Protein AF-T0YFZ0-F1 (afdb_monomer_lite)

Radius of gyration: 19.6 Å; chains: 1; bounding box: 49×28×62 Å

Foldseek 3Di:
DVVVVVVVVVVVVVVVVVVVVLVVVLLVLLLVLLVLLCVVLVLVVVPVVVPDLVLAPVRVVSVVVVVVVVVVVLPDLVVLLVCLVVDDPSVPCSVVVSVVVVVVVVVSVVSNVSSLCSLVVVPVVVSVVVVVCSSLQQCDDVVSSHSHYPVSSVVSVVSVVD

Secondary structure (DSSP, 8-state):
-HHHHHHHHHHHHHHHHHHHHHHHHHHHHHHHHHHHHHHHTTGGGGHHHHT-GGGSTTTHHHHHHHHHHHHHHTTTGGGGGGGGGGSSSHHHHHHHHHHHHHHHHHHHHHHHHHHHHHHTTT-HHHHHHTTT-HHHHHTSBGGGT-SB-HHHHHHHHHHHH-

InterPro domains:
  IPR004841 Amino acid permease/SLC12A domain [PF00324] (2-132)

Sequence (162 aa):
LALVATIMFFGVVLSTRVQLTLAMISVTVVLIFSIVVIVKSGGLHHVATGFSPSSSPTHWKGILFGVLYGVLLFTGFETSANLGEETEHPQRNIPRAVLISVLAIAGFYVIGSFAQVAGYHFNLHVLGKNAGAPLFGLAGPTSAGGYASVWIRRLVELVVVL

Organism: NCBI:txid410659

Structure (mmCIF, N/CA/C/O backbone):
data_AF-T0YFZ0-F1
#
_entry.id   AF-T0YFZ0-F1
#
loop_
_atom_site.group_PDB
_atom_site.id
_atom_site.type_symbol
_atom_site.label_atom_id
_atom_site.label_alt_id
_atom_site.label_comp_id
_atom_site.label_asym_id
_atom_site.label_entity_id
_atom_site.label_seq_id
_atom_site.pdbx_PDB_ins_code
_atom_site.Cartn_x
_atom_site.Cartn_y
_atom_site.Cartn_z
_atom_site.occupancy
_atom_site.B_iso_or_equiv
_atom_site.auth_seq_id
_atom_site.auth_comp_id
_atom_site.auth_asym_id
_atom_site.auth_atom_id
_atom_site.pdbx_PDB_model_num
ATOM 1 N N . LEU A 1 1 ? -12.451 -5.221 41.860 1.00 73.19 1 LEU A N 1
ATOM 2 C CA . LEU A 1 1 ? -13.114 -4.740 40.623 1.00 73.19 1 LEU A CA 1
ATOM 3 C C . LEU A 1 1 ? -12.634 -3.347 40.224 1.00 73.19 1 LEU A C 1
ATOM 5 O O . LEU A 1 1 ? -11.992 -3.259 39.191 1.00 73.19 1 LEU A O 1
ATOM 9 N N . ALA A 1 2 ? -12.818 -2.304 41.045 1.00 83.38 2 ALA A N 1
ATOM 10 C CA . ALA A 1 2 ? -12.362 -0.942 40.714 1.00 83.38 2 ALA A CA 1
ATOM 11 C C . ALA A 1 2 ? -10.852 -0.838 40.404 1.00 83.38 2 ALA A C 1
ATOM 13 O O . ALA A 1 2 ? -10.475 -0.283 39.384 1.00 83.38 2 ALA A O 1
ATOM 14 N N . LEU A 1 3 ? -9.990 -1.458 41.219 1.00 81.69 3 LEU A N 1
ATOM 15 C CA . LEU A 1 3 ? -8.534 -1.448 41.007 1.00 81.69 3 LEU A CA 1
ATOM 16 C C . LEU A 1 3 ? -8.120 -2.136 39.690 1.00 81.69 3 LEU A C 1
ATOM 18 O O . LEU A 1 3 ? -7.270 -1.631 38.965 1.00 81.69 3 LEU A O 1
ATOM 22 N N . VAL A 1 4 ? -8.772 -3.253 39.353 1.00 81.38 4 VAL A N 1
ATOM 23 C CA . VAL A 1 4 ? -8.548 -3.978 38.091 1.00 81.38 4 VAL A CA 1
ATOM 24 C C . VAL A 1 4 ? -9.013 -3.137 36.900 1.00 81.38 4 VAL A C 1
ATOM 26 O O . VAL A 1 4 ? -8.269 -3.001 35.936 1.00 81.38 4 VAL A O 1
ATOM 29 N N . ALA A 1 5 ? -10.190 -2.509 36.990 1.00 78.00 5 ALA A N 1
ATOM 30 C CA . ALA A 1 5 ? -10.715 -1.631 35.945 1.00 78.00 5 ALA A CA 1
ATOM 31 C C . ALA A 1 5 ? -9.800 -0.423 35.686 1.00 78.00 5 ALA A C 1
ATOM 33 O O . ALA A 1 5 ? -9.527 -0.106 34.533 1.00 78.00 5 ALA A O 1
ATOM 34 N N . THR A 1 6 ? -9.255 0.199 36.736 1.00 77.12 6 THR A N 1
ATOM 35 C CA . THR A 1 6 ? -8.307 1.314 36.604 1.00 77.12 6 THR A CA 1
ATOM 36 C C . THR A 1 6 ? -7.020 0.882 35.900 1.00 77.12 6 THR A C 1
ATOM 38 O O . THR A 1 6 ? -6.578 1.554 34.970 1.00 77.12 6 THR A O 1
ATOM 41 N N . ILE A 1 7 ? -6.438 -0.260 36.286 1.00 78.81 7 ILE A N 1
ATOM 42 C CA . ILE A 1 7 ? -5.234 -0.797 35.631 1.00 78.81 7 ILE A CA 1
ATOM 43 C C . ILE A 1 7 ? -5.512 -1.117 34.156 1.00 78.81 7 ILE A C 1
ATOM 45 O O . ILE A 1 7 ? -4.704 -0.770 33.296 1.00 78.81 7 ILE A O 1
ATOM 49 N N . MET A 1 8 ? -6.661 -1.726 33.847 1.00 80.00 8 MET A N 1
ATOM 50 C CA . MET A 1 8 ? -7.039 -2.032 32.465 1.00 80.00 8 MET A CA 1
ATOM 51 C C . MET A 1 8 ? -7.277 -0.770 31.637 1.00 80.00 8 MET A C 1
ATOM 53 O O . MET A 1 8 ? -6.802 -0.702 30.511 1.00 80.00 8 MET A O 1
ATOM 57 N N . PHE A 1 9 ? -7.943 0.246 32.184 1.00 78.50 9 PHE A N 1
ATOM 58 C CA . PHE A 1 9 ? -8.217 1.490 31.465 1.00 78.50 9 PHE A CA 1
ATOM 59 C C . PHE A 1 9 ? -6.923 2.220 31.076 1.00 78.50 9 PHE A C 1
ATOM 61 O O . PHE A 1 9 ? -6.725 2.551 29.907 1.00 78.50 9 PHE A O 1
ATOM 68 N N . PHE A 1 10 ? -5.994 2.401 32.022 1.00 78.06 10 PHE A N 1
ATOM 69 C CA . PHE A 1 10 ? -4.689 3.002 31.719 1.00 78.06 10 PHE A CA 1
ATOM 70 C C . PHE A 1 10 ? -3.858 2.136 30.766 1.00 78.06 10 PHE A C 1
ATOM 72 O O . PHE A 1 10 ? -3.207 2.672 29.867 1.00 78.06 10 PHE A O 1
ATOM 79 N N . GLY A 1 11 ? -3.914 0.809 30.925 1.00 80.69 11 GLY A N 1
ATOM 80 C CA . GLY A 1 11 ? -3.241 -0.139 30.039 1.00 80.69 11 GLY A CA 1
ATOM 81 C C . GLY A 1 11 ? -3.746 -0.063 28.598 1.00 80.69 11 GLY A C 1
ATOM 82 O O . GLY A 1 11 ? -2.936 0.014 27.678 1.00 80.69 11 GLY A O 1
ATOM 83 N N . VAL A 1 12 ? -5.066 -0.019 28.399 1.00 81.38 12 VAL A N 1
ATOM 84 C CA . VAL A 1 12 ? -5.700 0.046 27.073 1.00 81.38 12 VAL A CA 1
ATOM 85 C C . VAL A 1 12 ? -5.402 1.376 26.395 1.00 81.38 12 VAL A C 1
ATOM 87 O O . VAL A 1 12 ? -4.919 1.369 25.271 1.00 81.38 12 VAL A O 1
ATOM 90 N N . VAL A 1 13 ? -5.587 2.518 27.068 1.00 78.06 13 VAL A N 1
ATOM 91 C CA . VAL A 1 13 ? -5.313 3.827 26.444 1.00 78.06 13 VAL A CA 1
ATOM 92 C C . VAL A 1 13 ? -3.843 3.953 26.036 1.00 78.06 13 VAL A C 1
ATOM 94 O O . VAL A 1 13 ? -3.550 4.444 24.942 1.00 78.06 13 VAL A O 1
ATOM 97 N N . LEU A 1 14 ? -2.913 3.497 26.882 1.00 80.69 14 LEU A N 1
ATOM 98 C CA . LEU A 1 14 ? -1.490 3.498 26.547 1.00 80.69 14 LEU A CA 1
ATOM 99 C C . LEU A 1 14 ? -1.196 2.545 25.381 1.00 80.69 14 LEU A C 1
ATOM 101 O O . LEU A 1 14 ? -0.528 2.941 24.427 1.00 80.69 14 LEU A O 1
ATOM 105 N N . SER A 1 15 ? -1.734 1.325 25.428 1.00 84.00 15 SER A N 1
ATOM 106 C CA . SER A 1 15 ? -1.553 0.307 24.390 1.00 84.00 15 SER A CA 1
ATOM 107 C C . SER A 1 15 ? -2.083 0.775 23.034 1.00 84.00 15 SER A C 1
ATOM 109 O O . SER A 1 15 ? -1.337 0.753 22.058 1.00 84.00 15 SER A O 1
ATOM 111 N N . THR A 1 16 ? -3.309 1.298 22.973 1.00 84.81 16 THR A N 1
ATOM 112 C CA . THR A 1 16 ? -3.920 1.796 21.735 1.00 84.81 16 THR A CA 1
ATOM 113 C C . THR A 1 16 ? -3.142 2.976 21.159 1.00 84.81 16 THR A C 1
ATOM 115 O O . THR A 1 16 ? -2.895 3.015 19.957 1.00 84.81 16 THR A O 1
ATOM 118 N N . ARG A 1 17 ? -2.692 3.930 21.987 1.00 84.94 17 ARG A N 1
ATOM 119 C CA . ARG A 1 17 ? -1.889 5.072 21.507 1.00 84.94 17 ARG A CA 1
ATOM 120 C C . ARG A 1 17 ? -0.538 4.636 20.952 1.00 84.94 17 ARG A C 1
ATOM 122 O O . ARG A 1 17 ? -0.128 5.137 19.905 1.00 84.94 17 ARG A O 1
ATOM 129 N N . VAL A 1 18 ? 0.144 3.713 21.628 1.00 86.88 18 VAL A N 1
ATOM 130 C CA . VAL A 1 18 ? 1.421 3.164 21.152 1.00 86.88 18 VAL A CA 1
ATOM 131 C C . VAL A 1 18 ? 1.209 2.400 19.848 1.00 86.88 18 VAL A C 1
ATOM 133 O O . VAL A 1 18 ? 1.924 2.656 18.883 1.00 86.88 18 VAL A O 1
ATOM 136 N N . GLN A 1 19 ? 0.186 1.547 19.778 1.00 86.88 19 GLN A N 1
ATOM 137 C CA . GLN A 1 19 ? -0.143 0.775 18.581 1.00 86.88 19 GLN A CA 1
ATOM 138 C C . GLN A 1 19 ? -0.463 1.681 17.387 1.00 86.88 19 GLN A C 1
ATOM 140 O O . GLN A 1 19 ? 0.091 1.488 16.309 1.00 86.88 19 GLN A O 1
ATOM 145 N N . LEU A 1 20 ? -1.288 2.715 17.581 1.00 86.94 20 LEU A N 1
ATOM 146 C CA . LEU A 1 20 ? -1.587 3.704 16.541 1.00 86.94 20 LEU A CA 1
ATOM 147 C C . LEU A 1 20 ? -0.333 4.464 16.097 1.00 86.94 20 LEU A C 1
ATOM 149 O O . LEU A 1 20 ? -0.140 4.686 14.906 1.00 86.94 20 LEU A O 1
ATOM 153 N N . THR A 1 21 ? 0.537 4.843 17.035 1.00 88.12 21 THR A N 1
ATOM 154 C CA . THR A 1 21 ? 1.782 5.559 16.717 1.00 88.12 21 THR A CA 1
ATOM 155 C C . THR A 1 21 ? 2.717 4.688 15.880 1.00 88.12 21 THR A C 1
ATOM 157 O O . THR A 1 21 ? 3.215 5.139 14.849 1.00 88.12 21 THR A O 1
ATOM 160 N N . LEU A 1 22 ? 2.914 3.427 16.275 1.00 87.00 22 LEU A N 1
ATOM 161 C CA . LEU A 1 22 ? 3.722 2.463 15.528 1.00 87.00 22 LEU A CA 1
ATOM 162 C C . LEU A 1 22 ? 3.125 2.178 14.146 1.00 87.00 22 LEU A C 1
ATOM 164 O O . LEU A 1 22 ? 3.852 2.214 13.154 1.00 87.00 22 LEU A O 1
ATOM 168 N N . ALA A 1 23 ? 1.807 1.994 14.049 1.00 88.31 23 ALA A N 1
ATOM 169 C CA . ALA A 1 23 ? 1.124 1.804 12.771 1.00 88.31 23 ALA A CA 1
ATOM 170 C C . ALA A 1 23 ? 1.321 3.010 11.836 1.00 88.31 23 ALA A C 1
ATOM 172 O O . ALA A 1 23 ? 1.671 2.840 10.669 1.00 88.31 23 ALA A O 1
ATOM 173 N N . MET A 1 24 ? 1.177 4.235 12.350 1.00 89.94 24 MET A N 1
ATOM 174 C CA . MET A 1 24 ? 1.377 5.462 11.570 1.00 89.94 24 MET A CA 1
ATOM 175 C C . MET A 1 24 ? 2.821 5.629 11.094 1.00 89.94 24 MET A C 1
ATOM 177 O O . MET A 1 24 ? 3.044 5.995 9.938 1.00 89.94 24 MET A O 1
ATOM 181 N N . ILE A 1 25 ? 3.807 5.329 11.947 1.00 90.44 25 ILE A N 1
ATOM 182 C CA . ILE A 1 25 ? 5.223 5.296 11.549 1.00 90.44 25 ILE A CA 1
ATOM 183 C C . ILE A 1 25 ? 5.413 4.283 10.418 1.00 90.44 25 ILE A C 1
ATOM 185 O O . ILE A 1 25 ? 6.040 4.598 9.406 1.00 90.44 25 ILE A O 1
ATOM 189 N N . SER A 1 26 ? 4.813 3.103 10.552 1.00 87.75 26 SER A N 1
ATOM 190 C CA . SER A 1 26 ? 4.973 2.011 9.598 1.00 87.75 26 SER A CA 1
ATOM 191 C C . SER A 1 26 ? 4.401 2.326 8.229 1.00 87.75 26 SER A C 1
ATOM 193 O O . SER A 1 26 ? 5.103 2.224 7.219 1.00 87.75 26 SER A O 1
ATOM 195 N N . VAL A 1 27 ? 3.164 2.817 8.196 1.00 91.56 27 VAL A N 1
ATOM 196 C CA . VAL A 1 27 ? 2.516 3.296 6.971 1.00 91.56 27 VAL A CA 1
ATOM 197 C C . VAL A 1 27 ? 3.346 4.404 6.324 1.00 91.56 27 VAL A C 1
ATOM 199 O O . VAL A 1 27 ? 3.575 4.367 5.117 1.00 91.56 27 VAL A O 1
ATOM 202 N N . THR A 1 28 ? 3.857 5.354 7.112 1.00 91.69 28 THR A N 1
ATOM 203 C CA . THR A 1 28 ? 4.648 6.482 6.597 1.00 91.69 28 THR A CA 1
ATOM 204 C C . THR A 1 28 ? 5.957 6.018 5.958 1.00 91.69 28 THR A C 1
ATOM 206 O O . THR A 1 28 ? 6.267 6.414 4.835 1.00 91.69 28 THR A O 1
ATOM 209 N N . VAL A 1 29 ? 6.715 5.148 6.631 1.00 90.50 29 VAL A N 1
ATOM 210 C CA . VAL A 1 29 ? 7.982 4.606 6.113 1.00 90.50 29 VAL A CA 1
ATOM 211 C C . VAL A 1 29 ? 7.749 3.825 4.821 1.00 90.50 29 VAL A C 1
ATOM 213 O O . VAL A 1 29 ? 8.451 4.049 3.833 1.00 90.50 29 VAL A O 1
ATOM 216 N N . VAL A 1 30 ? 6.740 2.949 4.798 1.00 91.31 30 VAL A N 1
ATOM 217 C CA . VAL A 1 30 ? 6.393 2.149 3.614 1.00 91.31 30 VAL A CA 1
ATOM 218 C C . VAL A 1 30 ? 5.940 3.036 2.456 1.00 91.31 30 VAL A C 1
ATOM 220 O O . VAL A 1 30 ? 6.339 2.804 1.312 1.00 91.31 30 VAL A O 1
ATOM 223 N N . LEU A 1 31 ? 5.149 4.073 2.732 1.00 94.19 31 LEU A N 1
ATOM 224 C CA . LEU A 1 31 ? 4.666 5.007 1.720 1.00 94.19 31 LEU A CA 1
ATOM 225 C C . LEU A 1 31 ? 5.817 5.817 1.111 1.00 94.19 31 LEU A C 1
ATOM 227 O O . LEU A 1 31 ? 5.946 5.864 -0.112 1.00 94.19 31 LEU A O 1
ATOM 231 N N . ILE A 1 32 ? 6.699 6.383 1.941 1.00 92.94 32 ILE A N 1
ATOM 232 C CA . ILE A 1 32 ? 7.891 7.105 1.469 1.00 92.94 32 ILE A CA 1
ATOM 233 C C . ILE A 1 32 ? 8.769 6.179 0.629 1.00 92.94 32 ILE A C 1
ATOM 235 O O . ILE A 1 32 ? 9.189 6.548 -0.468 1.00 92.94 32 ILE A O 1
ATOM 239 N N . PHE A 1 33 ? 9.019 4.959 1.106 1.00 91.00 33 PHE A N 1
ATOM 240 C CA . PHE A 1 33 ? 9.837 3.997 0.378 1.00 91.00 33 PHE A CA 1
ATOM 241 C C . PHE A 1 33 ? 9.219 3.623 -0.978 1.00 91.00 33 PHE A C 1
ATOM 243 O O . PHE A 1 33 ? 9.918 3.612 -1.992 1.00 91.00 33 PHE A O 1
ATOM 250 N N . SER A 1 34 ? 7.904 3.404 -1.023 1.00 93.38 34 SER A N 1
ATOM 251 C CA . SER A 1 34 ? 7.170 3.119 -2.262 1.00 93.38 34 SER A CA 1
ATOM 252 C C . SER A 1 34 ? 7.310 4.259 -3.275 1.00 93.38 34 SER A C 1
ATOM 254 O O . SER A 1 34 ? 7.605 4.013 -4.444 1.00 93.38 34 SER A O 1
ATOM 256 N N . ILE A 1 35 ? 7.194 5.516 -2.830 1.00 93.69 35 ILE A N 1
ATOM 257 C CA . ILE A 1 35 ? 7.401 6.697 -3.684 1.00 93.69 35 ILE A CA 1
ATOM 258 C C . ILE A 1 35 ? 8.838 6.739 -4.223 1.00 93.69 35 ILE A C 1
ATOM 260 O O . ILE A 1 35 ? 9.040 6.953 -5.419 1.00 93.69 35 ILE A O 1
ATOM 264 N N . VAL A 1 36 ? 9.842 6.483 -3.378 1.00 91.88 36 VAL A N 1
ATOM 265 C CA . VAL A 1 36 ? 11.254 6.442 -3.799 1.00 91.88 36 VAL A CA 1
ATOM 266 C C . VAL A 1 36 ? 11.482 5.386 -4.882 1.00 91.88 36 VAL A C 1
ATOM 268 O O . VAL A 1 36 ? 12.172 5.666 -5.864 1.00 91.88 36 VAL A O 1
ATOM 271 N N . VAL A 1 37 ? 10.893 4.196 -4.740 1.00 91.69 37 VAL A N 1
ATOM 272 C CA . VAL A 1 37 ? 10.974 3.134 -5.755 1.00 91.69 37 VAL A CA 1
ATOM 273 C C . VAL A 1 37 ? 10.329 3.581 -7.065 1.00 91.69 37 VAL A C 1
ATOM 275 O O . VAL A 1 37 ? 10.943 3.423 -8.119 1.00 91.69 37 VAL A O 1
ATOM 278 N N . ILE A 1 38 ? 9.136 4.182 -7.029 1.00 92.31 38 ILE A N 1
ATOM 279 C CA . ILE A 1 38 ? 8.435 4.662 -8.234 1.00 92.31 38 ILE A CA 1
ATOM 280 C C . ILE A 1 38 ? 9.284 5.685 -8.998 1.00 92.31 38 ILE A C 1
ATOM 282 O O . ILE A 1 38 ? 9.410 5.596 -10.220 1.00 92.31 38 ILE A O 1
ATOM 286 N N . VAL A 1 39 ? 9.894 6.635 -8.285 1.00 91.06 39 VAL A N 1
ATOM 287 C CA . VAL A 1 39 ? 10.733 7.675 -8.895 1.00 91.06 39 VAL A CA 1
ATOM 288 C C . VAL A 1 39 ? 12.018 7.076 -9.467 1.00 91.06 39 VAL A C 1
ATOM 290 O O . VAL A 1 39 ? 12.338 7.316 -10.629 1.00 91.06 39 VAL A O 1
ATOM 293 N N . LYS A 1 40 ? 12.743 6.259 -8.693 1.00 88.75 40 LYS A N 1
ATOM 294 C CA . LYS A 1 40 ? 14.027 5.683 -9.130 1.00 88.75 40 LYS A CA 1
ATOM 295 C C . LYS A 1 40 ? 13.889 4.639 -10.238 1.00 88.75 40 LYS A C 1
ATOM 297 O O . LYS A 1 40 ? 14.801 4.502 -11.043 1.00 88.75 40 LYS A O 1
ATOM 302 N N . SER A 1 41 ? 12.785 3.896 -10.274 1.00 87.00 41 SER A N 1
ATOM 303 C CA . SER A 1 41 ? 12.506 2.915 -11.334 1.00 87.00 41 SER A CA 1
ATOM 304 C C . SER A 1 41 ? 12.068 3.557 -12.654 1.00 87.00 41 SER A C 1
ATOM 306 O O . SER A 1 41 ? 11.968 2.863 -13.661 1.00 87.00 41 SER A O 1
ATOM 308 N N . GLY A 1 42 ? 11.774 4.864 -12.673 1.00 86.38 42 GLY A N 1
ATOM 309 C CA . GLY A 1 42 ? 11.145 5.505 -13.830 1.00 86.38 42 GLY A CA 1
ATOM 310 C C . GLY A 1 42 ? 9.699 5.043 -14.054 1.00 86.38 42 GLY A C 1
ATOM 311 O O . GLY A 1 42 ? 9.165 5.175 -15.160 1.00 86.38 42 GLY A O 1
ATOM 312 N N . GLY A 1 43 ? 9.044 4.511 -13.014 1.00 82.81 43 GLY A N 1
ATOM 313 C CA . GLY A 1 43 ? 7.674 3.998 -13.077 1.00 82.81 43 GLY A CA 1
ATOM 314 C C . GLY A 1 43 ? 6.655 5.045 -13.531 1.00 82.81 43 GLY A C 1
ATOM 315 O O . GLY A 1 43 ? 5.680 4.699 -14.192 1.00 82.81 43 GLY A O 1
ATOM 316 N N . LEU A 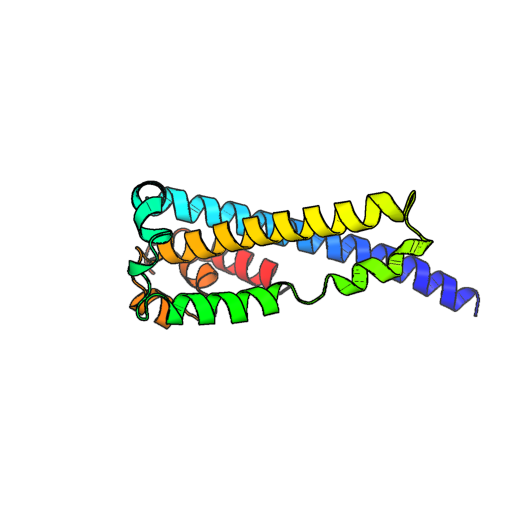1 44 ? 6.914 6.333 -13.273 1.00 83.62 44 LEU A N 1
ATOM 317 C CA . LEU A 1 44 ? 6.060 7.442 -13.720 1.00 83.62 44 LEU A CA 1
ATOM 318 C C . LEU A 1 44 ? 5.903 7.516 -15.249 1.00 83.62 44 LEU A C 1
ATOM 320 O O . LEU A 1 44 ? 4.857 7.942 -15.729 1.00 83.62 44 LEU A O 1
ATOM 324 N N . HIS A 1 45 ? 6.887 7.053 -16.025 1.00 84.19 45 HIS A N 1
ATOM 325 C CA . HIS A 1 45 ? 6.777 6.998 -17.491 1.00 84.19 45 HIS A CA 1
ATOM 326 C C . HIS A 1 45 ? 5.920 5.821 -17.987 1.00 84.19 45 HIS A C 1
ATOM 328 O O . HIS A 1 45 ? 5.548 5.768 -19.154 1.00 84.19 45 HIS A O 1
ATOM 334 N N . HIS A 1 46 ? 5.586 4.888 -17.095 1.00 83.62 46 HIS A N 1
ATOM 335 C CA . HIS A 1 46 ? 4.943 3.610 -17.394 1.00 83.62 46 HIS A CA 1
ATOM 336 C C . HIS A 1 46 ? 3.606 3.455 -16.647 1.00 83.62 46 HIS A C 1
ATOM 338 O O . HIS A 1 46 ? 3.102 2.354 -16.442 1.00 83.62 46 HIS A O 1
ATOM 344 N N . VAL A 1 47 ? 2.985 4.564 -16.232 1.00 84.75 47 VAL A N 1
ATOM 345 C CA . VAL A 1 47 ? 1.671 4.532 -15.567 1.00 84.75 47 VAL A CA 1
ATOM 346 C C . VAL A 1 47 ? 0.627 3.883 -16.483 1.00 84.75 47 VAL A C 1
ATOM 348 O O . VAL A 1 47 ? -0.115 3.006 -16.053 1.00 84.75 47 VAL A O 1
ATOM 351 N N . ALA A 1 48 ? 0.629 4.225 -17.775 1.00 82.38 48 ALA A N 1
ATOM 352 C CA . ALA A 1 48 ? -0.309 3.660 -18.744 1.00 82.38 48 ALA A CA 1
ATOM 353 C C . ALA A 1 48 ? -0.191 2.130 -18.881 1.00 82.38 48 ALA A C 1
ATOM 355 O O . ALA A 1 48 ? -1.204 1.447 -19.022 1.00 82.38 48 ALA A O 1
ATOM 356 N N . THR A 1 49 ? 1.021 1.570 -18.798 1.00 81.06 49 THR A N 1
ATOM 357 C CA . THR A 1 49 ? 1.219 0.115 -18.869 1.00 81.06 49 THR A CA 1
ATOM 358 C C . THR A 1 49 ? 0.811 -0.573 -17.570 1.00 81.06 49 THR A C 1
ATOM 360 O O . THR A 1 49 ? 0.237 -1.661 -17.623 1.00 81.06 49 THR A O 1
ATOM 363 N N . GLY A 1 50 ? 1.040 0.058 -16.414 1.00 80.31 50 GLY A N 1
ATOM 364 C CA . GLY A 1 50 ? 0.642 -0.474 -15.107 1.00 80.31 50 GLY A CA 1
ATOM 365 C C . GLY A 1 50 ? -0.869 -0.554 -14.894 1.00 80.31 50 GLY A C 1
ATOM 366 O O . GLY A 1 50 ? -1.338 -1.481 -14.242 1.00 80.31 50 GLY A O 1
ATOM 367 N N . PHE A 1 51 ? -1.628 0.373 -15.480 1.00 84.94 51 PHE A N 1
ATOM 368 C CA . PHE A 1 51 ? -3.092 0.399 -15.388 1.00 84.94 51 PHE A CA 1
ATOM 369 C C . PHE A 1 51 ? -3.802 -0.232 -16.594 1.00 84.94 51 PHE A C 1
ATOM 371 O O . PHE A 1 51 ? -5.032 -0.236 -16.638 1.00 84.94 51 PHE A O 1
ATOM 378 N N . SER A 1 52 ? -3.067 -0.791 -17.562 1.00 84.25 52 SER A N 1
ATOM 379 C CA . SER A 1 52 ? -3.686 -1.471 -18.701 1.00 84.25 52 SER A CA 1
ATOM 380 C C . SER A 1 52 ? -4.180 -2.875 -18.317 1.00 84.25 52 SER A C 1
ATOM 382 O O . SER A 1 52 ? -3.371 -3.718 -17.914 1.00 84.25 52 SER A O 1
ATOM 384 N N . PRO A 1 53 ? -5.472 -3.203 -18.525 1.00 77.56 53 PRO A N 1
ATOM 385 C CA . PRO A 1 53 ? -5.999 -4.552 -18.303 1.00 77.56 53 PRO A CA 1
ATOM 386 C C . PRO A 1 53 ? -5.300 -5.643 -19.128 1.00 77.56 53 PRO A C 1
ATOM 388 O O . PRO A 1 53 ? -5.260 -6.804 -18.717 1.00 77.56 53 PRO A O 1
ATOM 391 N N . SER A 1 54 ? -4.732 -5.276 -20.282 1.00 80.12 54 SER A N 1
ATOM 392 C CA . SER A 1 54 ? -3.996 -6.192 -21.162 1.00 80.12 54 SER A CA 1
ATOM 393 C C . SER A 1 54 ? -2.635 -6.611 -20.601 1.00 80.12 54 SER A C 1
ATOM 395 O O . SER A 1 54 ? -2.063 -7.587 -21.071 1.00 80.12 54 SER A O 1
ATOM 397 N N . SER A 1 55 ? -2.112 -5.896 -19.600 1.00 79.69 55 SER A N 1
ATOM 398 C CA . SER A 1 55 ? -0.839 -6.222 -18.945 1.00 79.69 55 SER A CA 1
ATOM 399 C C . SER A 1 55 ? -0.957 -7.408 -17.980 1.00 79.69 55 SER A C 1
ATOM 401 O O . SER A 1 55 ? 0.054 -7.925 -17.506 1.00 79.69 55 SER A O 1
ATOM 403 N N . SER A 1 56 ? -2.179 -7.859 -17.672 1.00 79.44 56 SER A N 1
ATOM 404 C CA . SER A 1 56 ? -2.400 -9.041 -16.839 1.00 79.44 56 SER A CA 1
ATOM 405 C C . SER A 1 56 ? -2.185 -10.334 -17.643 1.00 79.44 56 SER A C 1
ATOM 407 O O . SER A 1 56 ? -2.794 -10.483 -18.704 1.00 79.44 56 SER A O 1
ATOM 409 N N . PRO A 1 57 ? -1.442 -11.338 -17.124 1.00 77.94 57 PRO A N 1
ATOM 410 C CA . PRO A 1 57 ? -1.194 -12.604 -17.826 1.00 77.94 57 PRO A CA 1
ATOM 411 C C . PRO A 1 57 ? -2.476 -13.339 -18.216 1.00 77.94 57 PRO A C 1
ATOM 413 O O . PRO A 1 57 ? -2.526 -14.040 -19.221 1.00 77.94 57 PRO A O 1
ATOM 416 N N . THR A 1 58 ? -3.533 -13.163 -17.417 1.00 84.19 58 THR A N 1
ATOM 417 C CA . THR A 1 58 ? -4.840 -13.796 -17.642 1.00 84.19 58 THR A CA 1
ATOM 418 C C . THR A 1 58 ? -5.923 -12.764 -17.976 1.00 84.19 58 THR A C 1
ATOM 420 O O . THR A 1 58 ? -7.114 -13.049 -17.831 1.00 84.19 58 THR A O 1
ATOM 423 N N . HIS A 1 59 ? -5.526 -11.559 -18.409 1.00 81.81 59 HIS A N 1
ATOM 424 C CA . HIS A 1 59 ? -6.420 -10.450 -18.751 1.00 81.81 59 HIS A CA 1
ATOM 425 C C . HIS A 1 59 ? -7.459 -10.209 -17.633 1.00 81.81 59 HIS A C 1
ATOM 427 O O . HIS A 1 59 ? -7.112 -10.096 -16.454 1.00 81.81 59 HIS A O 1
ATOM 433 N N . TRP A 1 60 ? -8.750 -10.221 -17.975 1.00 84.25 60 TRP A N 1
ATOM 434 C CA . TRP A 1 60 ? -9.857 -10.030 -17.038 1.00 84.25 60 TRP A CA 1
ATOM 435 C C . TRP A 1 60 ? -9.914 -11.047 -15.899 1.00 84.25 60 TRP A C 1
ATOM 437 O O . TRP A 1 60 ? -10.271 -10.678 -14.784 1.00 84.25 60 TRP A O 1
ATOM 447 N N . LYS A 1 61 ? -9.515 -12.306 -16.122 1.00 85.50 61 LYS A N 1
ATOM 448 C CA . LYS A 1 61 ? -9.514 -13.309 -15.044 1.00 85.50 61 LYS A CA 1
ATOM 449 C C . LYS A 1 61 ? -8.501 -12.949 -13.958 1.00 85.50 61 LYS A C 1
ATOM 451 O O . LYS A 1 61 ? -8.800 -13.092 -12.780 1.00 85.50 61 LYS A O 1
ATOM 456 N N . GLY A 1 62 ? -7.332 -12.437 -14.349 1.00 83.69 62 GLY A N 1
ATOM 457 C CA . GLY A 1 62 ? -6.307 -11.995 -13.401 1.00 83.69 62 GLY A CA 1
ATOM 458 C C . GLY A 1 62 ? -6.773 -10.803 -12.565 1.00 83.69 62 GLY A C 1
ATOM 459 O O . GLY A 1 62 ? -6.514 -10.757 -11.366 1.00 83.69 62 GLY A O 1
ATOM 460 N N . ILE A 1 63 ? -7.528 -9.885 -13.176 1.00 86.31 63 ILE A N 1
ATOM 461 C CA . ILE A 1 63 ? -8.152 -8.762 -12.465 1.00 86.31 63 ILE A CA 1
ATOM 462 C C . ILE A 1 63 ? -9.172 -9.270 -11.444 1.00 86.31 63 ILE A C 1
ATOM 464 O O . ILE A 1 63 ? -9.132 -8.838 -10.298 1.00 86.31 63 ILE A O 1
ATOM 468 N N . LEU A 1 64 ? -10.038 -10.219 -11.818 1.00 88.31 64 LEU A N 1
ATOM 469 C CA . LEU A 1 64 ? -11.020 -10.799 -10.894 1.00 88.31 64 LEU A CA 1
ATOM 470 C C . LEU A 1 64 ? -10.350 -11.454 -9.681 1.00 88.31 64 LEU A C 1
ATOM 472 O O . LEU A 1 64 ? -10.784 -11.224 -8.556 1.00 88.31 64 LEU A O 1
ATOM 476 N N . PHE A 1 65 ? -9.257 -12.198 -9.881 1.00 86.62 65 PHE A N 1
ATOM 477 C CA . PHE A 1 65 ? -8.470 -12.723 -8.761 1.00 86.62 65 PHE A CA 1
ATOM 478 C C . PHE A 1 65 ? -7.901 -11.601 -7.886 1.00 86.62 65 PHE A C 1
ATOM 480 O O . PHE A 1 65 ? -8.014 -11.671 -6.665 1.00 86.62 65 PHE A O 1
ATOM 487 N N . GLY A 1 66 ? -7.356 -10.542 -8.489 1.00 87.19 66 GLY A N 1
ATOM 488 C CA . GLY A 1 66 ? -6.879 -9.366 -7.757 1.00 87.19 66 GLY A CA 1
ATOM 489 C C . GLY A 1 66 ? -7.971 -8.699 -6.916 1.00 87.19 66 GLY A C 1
ATOM 490 O O . GLY A 1 66 ? -7.718 -8.345 -5.769 1.00 87.19 66 GLY A O 1
ATOM 491 N N . VAL A 1 67 ? -9.196 -8.591 -7.440 1.00 89.50 67 VAL A N 1
ATOM 492 C CA . VAL A 1 67 ? -10.354 -8.054 -6.704 1.00 89.50 67 VAL A CA 1
ATOM 493 C C . VAL A 1 67 ? -10.702 -8.930 -5.503 1.00 89.50 67 VAL A C 1
ATOM 495 O O . VAL A 1 67 ? -10.922 -8.393 -4.421 1.00 89.50 67 VAL A O 1
ATOM 498 N N . LEU A 1 68 ? -10.704 -10.259 -5.653 1.00 90.06 68 LEU A N 1
ATOM 499 C CA . LEU A 1 68 ? -10.981 -11.180 -4.542 1.00 90.06 68 LEU A CA 1
ATOM 500 C C . LEU A 1 68 ? -9.985 -10.995 -3.390 1.00 90.06 68 LEU A C 1
ATOM 502 O O . LEU A 1 68 ? -10.398 -10.852 -2.242 1.00 90.06 68 LEU A O 1
ATOM 506 N N . TYR A 1 69 ? -8.685 -10.930 -3.692 1.00 87.19 69 TYR A N 1
ATOM 507 C CA . TYR A 1 69 ? -7.664 -10.641 -2.679 1.00 87.19 69 TYR A CA 1
ATOM 508 C C . TYR A 1 69 ? -7.787 -9.220 -2.123 1.00 87.19 69 TYR A C 1
ATOM 510 O O . TYR A 1 69 ? -7.619 -9.019 -0.924 1.00 87.19 69 TYR A O 1
ATOM 518 N N . GLY A 1 70 ? -8.125 -8.246 -2.970 1.00 88.38 70 GLY A N 1
ATOM 519 C CA . GLY A 1 70 ? -8.362 -6.865 -2.566 1.00 88.38 70 GLY A CA 1
ATOM 520 C C . GLY A 1 70 ? -9.456 -6.756 -1.510 1.00 88.38 70 GLY A C 1
ATOM 521 O O . GLY A 1 70 ? -9.226 -6.146 -0.476 1.00 88.38 70 GLY A O 1
ATOM 522 N N . VAL A 1 71 ? -10.606 -7.405 -1.710 1.00 87.69 71 VAL A N 1
ATOM 523 C CA . VAL A 1 71 ? -11.709 -7.410 -0.731 1.00 87.69 71 VAL A CA 1
ATOM 524 C C . VAL A 1 71 ? -11.259 -7.979 0.617 1.00 87.69 71 VAL A C 1
ATOM 526 O O . VAL A 1 71 ? -11.591 -7.409 1.654 1.00 87.69 71 VAL A O 1
ATOM 529 N N . LEU A 1 72 ? -10.449 -9.044 0.617 1.00 86.62 72 LEU A N 1
ATOM 530 C CA . LEU A 1 72 ? -9.925 -9.633 1.853 1.00 86.62 72 LEU A CA 1
ATOM 531 C C . LEU A 1 72 ? -9.050 -8.648 2.645 1.00 86.62 72 LEU A C 1
ATOM 533 O O . LEU A 1 72 ? -9.142 -8.633 3.872 1.00 86.62 72 LEU A O 1
ATOM 537 N N . LEU A 1 73 ? -8.275 -7.787 1.970 1.00 86.00 73 LEU A N 1
ATOM 538 C CA . LEU A 1 73 ? -7.441 -6.759 2.616 1.00 86.00 73 LEU A CA 1
ATOM 539 C C . LEU A 1 73 ? -8.248 -5.678 3.347 1.00 86.00 73 LEU A C 1
ATOM 541 O O . LEU A 1 73 ? -7.719 -5.043 4.253 1.00 86.00 73 LEU A O 1
ATOM 545 N N . PHE A 1 74 ? -9.512 -5.466 2.975 1.00 83.12 74 PHE A N 1
ATOM 546 C CA . PHE A 1 74 ? -10.391 -4.500 3.642 1.00 83.12 74 PHE A CA 1
ATOM 547 C C . PHE A 1 74 ? -11.222 -5.119 4.768 1.00 83.12 74 PHE A C 1
ATOM 549 O O . PHE A 1 74 ? -12.054 -4.436 5.357 1.00 83.12 74 PHE A O 1
ATOM 556 N N . THR A 1 75 ? -11.005 -6.385 5.118 1.00 82.44 75 THR A N 1
ATOM 557 C CA . THR A 1 75 ? -11.683 -6.991 6.270 1.00 82.44 75 THR A CA 1
ATOM 558 C C . THR A 1 75 ? -11.279 -6.270 7.560 1.00 82.44 75 THR A C 1
ATOM 560 O O . THR A 1 75 ? -10.097 -6.045 7.804 1.00 82.44 75 THR A O 1
ATOM 563 N N . GLY A 1 76 ? -12.256 -5.920 8.405 1.00 75.06 76 GLY A N 1
ATOM 564 C CA . GLY A 1 76 ? -12.012 -5.339 9.733 1.00 75.06 76 GLY A CA 1
ATOM 565 C C . GLY A 1 76 ? -12.641 -3.966 9.986 1.00 75.06 76 GLY A C 1
ATOM 566 O O . GLY A 1 76 ? -12.740 -3.568 11.147 1.00 75.06 76 GLY A O 1
ATOM 567 N N . PHE A 1 77 ? -13.144 -3.265 8.957 1.00 74.31 77 PHE A N 1
ATOM 568 C CA . PHE A 1 77 ? -13.813 -1.962 9.137 1.00 74.31 77 PHE A CA 1
ATOM 569 C C . PHE A 1 77 ? -15.071 -2.040 10.021 1.00 74.31 77 PHE A C 1
ATOM 571 O O . PHE A 1 77 ? -15.433 -1.055 10.661 1.00 74.31 77 PHE A O 1
ATOM 578 N N . GLU A 1 78 ? -15.714 -3.206 10.100 1.00 75.88 78 GLU A N 1
ATOM 579 C CA . GLU A 1 78 ? -16.929 -3.452 10.891 1.00 75.88 78 GLU A CA 1
ATOM 580 C C . GLU A 1 78 ? -16.716 -3.197 12.392 1.00 75.88 78 GLU A C 1
ATOM 582 O O . GLU A 1 78 ? -17.626 -2.752 13.086 1.00 75.88 78 GLU A O 1
ATOM 587 N N . THR A 1 79 ? -15.487 -3.379 12.885 1.00 73.81 79 THR A N 1
ATOM 588 C CA . THR A 1 79 ? -15.131 -3.149 14.295 1.00 73.81 79 THR A CA 1
ATOM 589 C C . THR A 1 79 ? -15.210 -1.680 14.714 1.00 73.81 79 THR A C 1
ATOM 591 O O . THR A 1 79 ? -15.448 -1.390 15.885 1.00 73.81 79 THR A O 1
ATOM 594 N N . SER A 1 80 ? -15.083 -0.746 13.765 1.00 71.62 80 SER A N 1
ATOM 595 C CA . SER A 1 80 ? -15.187 0.693 14.036 1.00 71.62 80 SER A CA 1
ATOM 596 C C . SER A 1 80 ? -16.606 1.132 14.408 1.00 71.62 80 SER A C 1
ATOM 598 O O . SER A 1 80 ? -16.774 2.122 15.118 1.00 71.62 80 SER A O 1
ATOM 600 N N . ALA A 1 81 ? -17.627 0.369 13.997 1.00 70.12 81 ALA A N 1
ATOM 601 C CA . ALA A 1 81 ? -19.019 0.649 14.338 1.00 70.12 81 ALA A CA 1
ATOM 602 C C . ALA A 1 81 ? -19.302 0.472 15.842 1.00 70.12 81 ALA A C 1
ATOM 604 O O . ALA A 1 81 ? -20.200 1.124 16.372 1.00 70.12 81 ALA A O 1
ATOM 605 N N . ASN A 1 82 ? -18.503 -0.344 16.544 1.00 72.75 82 ASN A N 1
ATOM 606 C CA . ASN A 1 82 ? -18.680 -0.616 17.974 1.00 72.75 82 ASN A CA 1
ATOM 607 C C . ASN A 1 82 ? -18.367 0.598 18.865 1.00 72.75 82 ASN A C 1
ATOM 609 O O . ASN A 1 82 ? -18.885 0.677 19.972 1.00 72.75 82 ASN A O 1
ATOM 613 N N . LEU A 1 83 ? -17.572 1.565 18.388 1.00 71.06 83 LEU A N 1
ATOM 614 C CA . LEU A 1 83 ? -17.295 2.819 19.108 1.00 71.06 83 LEU A CA 1
ATOM 615 C C . LEU A 1 83 ? -18.335 3.917 18.828 1.00 71.06 83 LEU A C 1
ATOM 617 O O . LEU A 1 83 ? -18.120 5.092 19.134 1.00 71.06 83 LEU A O 1
ATOM 621 N N . GLY A 1 84 ? -19.477 3.562 18.233 1.00 72.69 84 GLY A N 1
ATOM 622 C CA . GLY A 1 84 ? -20.497 4.536 17.864 1.00 72.69 84 GLY A CA 1
ATOM 623 C C . GLY A 1 84 ? -21.131 5.264 19.051 1.00 72.69 84 GLY A C 1
ATOM 624 O O . GLY A 1 84 ? -21.452 6.442 18.920 1.00 72.69 84 GLY A O 1
ATOM 625 N N . GLU A 1 85 ? -21.252 4.613 20.212 1.00 74.12 85 GLU A N 1
ATOM 626 C CA . GLU A 1 85 ? -21.757 5.240 21.448 1.00 74.12 85 GLU A CA 1
ATOM 627 C C . GLU A 1 85 ? -20.787 6.270 22.046 1.00 74.12 85 GLU A C 1
ATOM 629 O O . GLU A 1 85 ? -21.223 7.207 22.711 1.00 74.12 85 GLU A O 1
ATOM 634 N N . GLU A 1 86 ? -19.489 6.150 21.759 1.00 77.88 86 GLU A N 1
ATOM 635 C CA . GLU A 1 86 ? -18.443 7.067 22.234 1.00 77.88 86 GLU A CA 1
ATOM 636 C C . GLU A 1 86 ? -18.129 8.187 21.223 1.00 77.88 86 GLU A C 1
ATOM 638 O O . GLU A 1 86 ? -17.308 9.066 21.482 1.00 77.88 86 GLU A O 1
ATOM 643 N N . THR A 1 87 ? -18.777 8.171 20.054 1.00 81.69 87 THR A N 1
ATOM 644 C CA . THR A 1 87 ? -18.508 9.109 18.960 1.00 81.69 87 THR A CA 1
ATOM 645 C C . THR A 1 87 ? -19.453 10.307 19.019 1.00 81.69 87 THR A C 1
ATOM 647 O O . THR A 1 87 ? -20.672 10.159 18.959 1.00 81.69 87 THR A O 1
ATOM 650 N N . GLU A 1 88 ? -18.908 11.525 19.028 1.00 80.31 88 GLU A N 1
ATOM 651 C CA . GLU A 1 88 ? -19.708 12.740 18.840 1.00 80.31 88 GLU A CA 1
ATOM 652 C C . GLU A 1 88 ? -20.406 12.707 17.466 1.00 80.31 88 GLU A C 1
ATOM 654 O O . GLU A 1 88 ? -19.766 12.462 16.446 1.00 80.31 88 GLU A O 1
ATOM 659 N N . HIS A 1 89 ? -21.719 12.953 17.409 1.00 87.81 89 HIS A N 1
ATOM 660 C CA . HIS A 1 89 ? -22.531 12.898 16.178 1.00 87.81 89 HIS A CA 1
ATOM 661 C C . HIS A 1 89 ? -22.339 11.613 15.333 1.00 87.81 89 HIS A C 1
ATOM 663 O O . HIS A 1 89 ? -21.931 11.679 14.162 1.00 87.81 89 HIS A O 1
ATOM 669 N N . PRO A 1 90 ? -22.706 10.436 15.870 1.00 83.19 90 PRO A N 1
ATOM 670 C CA . PRO A 1 90 ? -22.371 9.139 15.276 1.00 83.19 90 PRO A CA 1
ATOM 671 C C . PRO A 1 90 ? -22.938 8.950 13.861 1.00 83.19 90 PRO A C 1
ATOM 673 O O . PRO A 1 90 ? -22.254 8.437 12.979 1.00 83.19 90 PRO A O 1
ATOM 676 N N . GLN A 1 91 ? -24.140 9.475 13.594 1.00 85.00 91 GLN A N 1
ATOM 677 C CA . GLN A 1 91 ? -24.811 9.405 12.285 1.00 85.00 91 GLN A CA 1
ATOM 678 C C . GLN A 1 91 ? -24.025 10.070 11.140 1.00 85.00 91 GLN A C 1
ATOM 680 O O . GLN A 1 91 ? -24.271 9.775 9.973 1.00 85.00 91 GLN A O 1
ATOM 685 N N . ARG A 1 92 ? -23.106 10.994 11.450 1.00 86.81 92 ARG A N 1
ATOM 686 C CA . ARG A 1 92 ? -22.298 11.716 10.453 1.00 86.81 92 ARG A CA 1
ATOM 687 C C . ARG A 1 92 ? -20.827 11.331 10.514 1.00 86.81 92 ARG A C 1
ATOM 689 O O . ARG A 1 92 ? -20.202 11.196 9.465 1.00 86.81 92 ARG A O 1
ATOM 696 N N . ASN A 1 93 ? -20.279 11.167 11.714 1.00 88.62 93 ASN A N 1
ATOM 697 C CA . ASN A 1 93 ? -18.846 10.971 11.900 1.00 88.62 93 ASN A CA 1
ATOM 698 C C . ASN A 1 93 ? -18.407 9.534 11.616 1.00 88.62 93 ASN A C 1
ATOM 700 O O . ASN A 1 93 ? -17.407 9.358 10.927 1.00 88.62 93 ASN A O 1
ATOM 704 N N . ILE A 1 94 ? -19.187 8.526 12.020 1.00 87.25 94 ILE A N 1
ATOM 705 C CA . ILE A 1 94 ? -18.887 7.115 11.726 1.00 87.25 94 ILE A CA 1
ATOM 706 C C . ILE A 1 94 ? -18.815 6.857 10.211 1.00 87.25 94 ILE A C 1
ATOM 708 O O . ILE A 1 94 ? -17.762 6.418 9.745 1.00 87.25 94 ILE A O 1
ATOM 712 N N . PRO A 1 95 ? -19.845 7.172 9.392 1.00 86.38 95 PRO A N 1
ATOM 713 C CA . PRO A 1 95 ? -19.780 6.874 7.961 1.00 86.38 95 PRO A CA 1
ATOM 714 C C . PRO A 1 95 ? -18.658 7.641 7.248 1.00 86.38 95 PRO A C 1
ATOM 716 O O . PRO A 1 95 ? -18.022 7.098 6.347 1.00 86.38 95 PRO A O 1
ATOM 719 N N . ARG A 1 96 ? -18.361 8.882 7.663 1.00 88.69 96 ARG A N 1
ATOM 720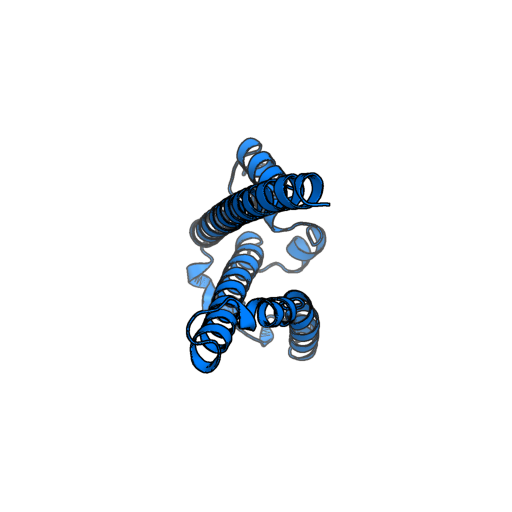 C CA . ARG A 1 96 ? -17.234 9.654 7.113 1.00 88.69 96 ARG A CA 1
ATOM 721 C C . ARG A 1 96 ? -15.889 9.049 7.488 1.00 88.69 96 ARG A C 1
ATOM 723 O O . ARG A 1 96 ? -15.042 8.912 6.613 1.00 88.69 96 ARG A O 1
ATOM 730 N N . ALA A 1 97 ? -15.696 8.686 8.754 1.00 87.75 97 ALA A N 1
ATOM 731 C CA . ALA A 1 97 ? -14.457 8.086 9.228 1.00 87.75 97 ALA A CA 1
ATOM 732 C C . ALA A 1 97 ? -14.180 6.765 8.505 1.00 87.75 97 ALA A C 1
ATOM 734 O O . ALA A 1 97 ? -13.070 6.568 8.010 1.00 87.75 97 ALA A O 1
ATOM 735 N N . VAL A 1 98 ? -15.198 5.912 8.348 1.00 87.56 98 VAL A N 1
ATOM 736 C CA . VAL A 1 98 ? -15.091 4.656 7.592 1.00 87.56 98 VAL A CA 1
ATOM 737 C C . VAL A 1 98 ? -14.714 4.929 6.138 1.00 87.56 98 VAL A C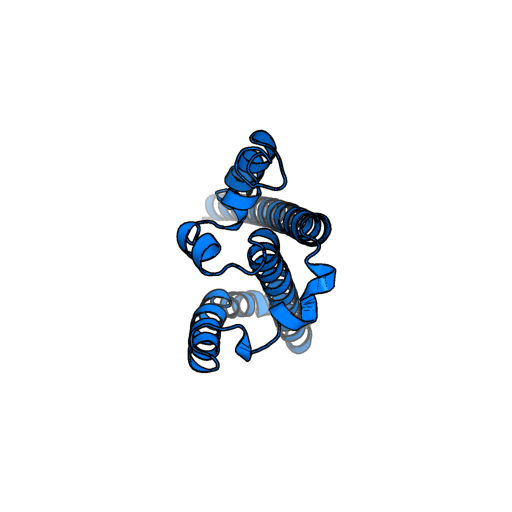 1
ATOM 739 O O . VAL A 1 98 ? -13.733 4.375 5.649 1.00 87.56 98 VAL A O 1
ATOM 742 N N . LEU A 1 99 ? -15.431 5.823 5.451 1.00 88.81 99 LEU A N 1
ATOM 743 C CA . LEU A 1 99 ? -15.181 6.107 4.036 1.00 88.81 99 LEU A CA 1
ATOM 744 C C . LEU A 1 99 ? -13.789 6.712 3.796 1.00 88.81 99 LEU A C 1
ATOM 746 O O . LEU A 1 99 ? -13.084 6.288 2.883 1.00 88.81 99 LEU A O 1
ATOM 750 N N . ILE A 1 100 ? -13.365 7.661 4.635 1.00 91.06 100 ILE A N 1
ATOM 751 C CA . ILE A 1 100 ? -12.024 8.260 4.566 1.00 91.06 100 ILE A CA 1
ATOM 752 C C . ILE A 1 100 ? -10.954 7.194 4.813 1.00 91.06 100 ILE A C 1
ATOM 754 O O . ILE A 1 100 ? -9.974 7.143 4.073 1.00 91.06 100 ILE A O 1
ATOM 758 N N . SER A 1 101 ? -11.154 6.322 5.804 1.00 88.25 101 SER A N 1
ATOM 759 C CA . SER A 1 101 ? -10.208 5.246 6.126 1.00 88.25 101 SER A CA 1
ATOM 760 C C . SER A 1 101 ? -10.062 4.266 4.965 1.00 88.25 101 SER A C 1
ATOM 762 O O . SER A 1 101 ? -8.945 3.952 4.560 1.00 88.25 101 SER A O 1
ATOM 76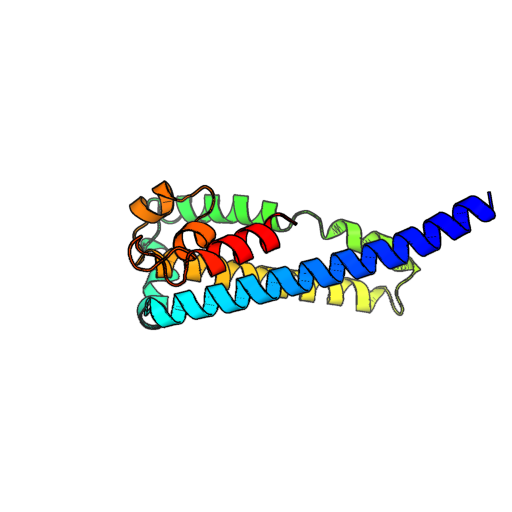4 N N . VAL A 1 102 ? -11.180 3.843 4.368 1.00 88.88 102 VAL A N 1
ATOM 765 C CA . VAL A 1 102 ? -11.184 2.950 3.202 1.00 88.88 102 VAL A CA 1
ATOM 766 C C . VAL A 1 102 ? -10.463 3.593 2.020 1.00 88.88 102 VAL A C 1
ATOM 768 O O . VAL A 1 102 ? -9.601 2.959 1.418 1.00 88.88 102 VAL A O 1
ATOM 771 N N . LEU A 1 103 ? -10.757 4.857 1.702 1.00 91.62 103 LEU A N 1
ATOM 772 C CA . LEU A 1 103 ? -10.103 5.557 0.592 1.00 91.62 103 LEU A CA 1
ATOM 773 C C . LEU A 1 103 ? -8.605 5.768 0.837 1.00 91.62 103 LEU A C 1
ATOM 775 O O . LEU A 1 103 ? -7.807 5.596 -0.085 1.00 91.62 103 LEU A O 1
ATOM 779 N N . ALA A 1 104 ? -8.210 6.099 2.067 1.00 92.00 104 ALA A N 1
ATOM 780 C CA . ALA A 1 104 ? -6.809 6.270 2.434 1.00 92.00 104 ALA A CA 1
ATOM 781 C C . ALA A 1 104 ? -6.025 4.956 2.288 1.00 92.00 104 ALA A C 1
ATOM 783 O O . ALA A 1 104 ? -4.963 4.935 1.664 1.00 92.00 104 ALA A O 1
ATOM 784 N N . ILE A 1 105 ? -6.575 3.849 2.796 1.00 91.00 105 ILE A N 1
ATOM 785 C CA . ILE A 1 105 ? -5.964 2.516 2.699 1.00 91.00 105 ILE A CA 1
ATOM 786 C C . ILE A 1 105 ? -5.932 2.035 1.242 1.00 91.00 105 ILE A C 1
ATOM 788 O O . ILE A 1 105 ? -4.919 1.503 0.793 1.00 91.00 105 ILE A O 1
ATOM 792 N N . ALA A 1 106 ? -6.992 2.278 0.467 1.00 91.38 106 ALA A N 1
ATOM 793 C CA . ALA A 1 106 ? -7.018 1.966 -0.961 1.00 91.38 106 ALA A CA 1
ATOM 794 C C . ALA A 1 106 ? -5.924 2.713 -1.727 1.00 91.38 106 ALA A C 1
ATOM 796 O O . ALA A 1 106 ? -5.185 2.095 -2.493 1.00 91.38 106 ALA A O 1
ATOM 797 N N . GLY A 1 107 ? -5.767 4.016 -1.482 1.00 94.31 107 GLY A N 1
ATOM 798 C CA . GLY A 1 107 ? -4.683 4.803 -2.067 1.00 94.31 107 GLY A CA 1
ATOM 799 C C . GLY A 1 107 ? -3.307 4.258 -1.685 1.00 94.31 107 GLY A C 1
ATOM 800 O O . GLY A 1 107 ? -2.455 4.073 -2.553 1.00 94.31 107 GLY A O 1
ATOM 801 N N . PHE A 1 108 ? -3.108 3.927 -0.408 1.00 93.62 108 PHE A N 1
ATOM 802 C CA . PHE A 1 108 ? -1.873 3.315 0.080 1.00 93.62 108 PHE A CA 1
ATOM 803 C C . PHE A 1 108 ? -1.557 1.993 -0.633 1.00 93.62 108 PHE A C 1
ATOM 805 O O . PHE A 1 108 ? -0.438 1.817 -1.121 1.00 93.62 108 PHE A O 1
ATOM 812 N N . TYR A 1 109 ? -2.534 1.091 -0.766 1.00 91.81 109 TYR A N 1
ATOM 813 C CA . TYR A 1 109 ? -2.340 -0.176 -1.473 1.00 91.81 109 TYR A CA 1
ATOM 814 C C . TYR A 1 109 ? -2.064 0.018 -2.960 1.00 91.81 109 TYR A C 1
ATOM 816 O O . TYR A 1 109 ? -1.160 -0.626 -3.482 1.00 91.81 109 TYR A O 1
ATOM 824 N N . VAL A 1 110 ? -2.757 0.935 -3.639 1.00 92.94 110 VAL A N 1
ATOM 825 C CA . VAL A 1 110 ? -2.485 1.236 -5.054 1.00 92.94 110 VAL A CA 1
ATOM 826 C C . VAL A 1 110 ? -1.051 1.735 -5.238 1.00 92.94 110 VAL A C 1
ATOM 828 O O . VAL A 1 110 ? -0.342 1.235 -6.110 1.00 92.94 110 VAL A O 1
ATOM 831 N N . ILE A 1 111 ? -0.595 2.669 -4.397 1.00 94.19 111 ILE A N 1
ATOM 832 C CA . ILE A 1 111 ? 0.777 3.195 -4.449 1.00 94.19 111 ILE A CA 1
ATOM 833 C C . ILE A 1 111 ? 1.792 2.079 -4.177 1.00 94.19 111 ILE A C 1
ATOM 835 O O . ILE A 1 111 ? 2.751 1.928 -4.932 1.00 94.19 111 ILE A O 1
ATOM 839 N N . GLY A 1 112 ? 1.578 1.277 -3.131 1.00 93.19 112 GLY A N 1
ATOM 840 C CA . GLY A 1 112 ? 2.476 0.182 -2.760 1.00 93.19 112 GLY A CA 1
ATOM 841 C C . GLY A 1 112 ? 2.555 -0.911 -3.828 1.00 93.19 112 GLY A C 1
ATOM 842 O O . GLY A 1 112 ? 3.649 -1.330 -4.207 1.00 93.19 112 GLY A O 1
ATOM 843 N N . SER A 1 113 ? 1.415 -1.345 -4.369 1.00 91.56 113 SER A N 1
ATOM 844 C CA . SER A 1 113 ? 1.360 -2.332 -5.453 1.00 91.56 113 SER A CA 1
ATOM 845 C C . SER A 1 113 ? 1.999 -1.800 -6.734 1.00 91.56 113 SER A C 1
ATOM 847 O O . SER A 1 113 ? 2.775 -2.514 -7.370 1.00 91.56 113 SER A O 1
ATOM 849 N N . PHE A 1 114 ? 1.744 -0.540 -7.096 1.00 92.69 114 PHE A N 1
ATOM 850 C CA . PHE A 1 114 ? 2.375 0.077 -8.263 1.00 92.69 114 PHE A CA 1
ATOM 851 C C . PHE A 1 114 ? 3.891 0.200 -8.089 1.00 92.69 114 PHE A C 1
ATOM 853 O O . PHE A 1 114 ? 4.634 -0.131 -9.010 1.00 92.69 114 PHE A O 1
ATOM 860 N N . ALA A 1 115 ? 4.367 0.588 -6.902 1.00 92.81 115 ALA A N 1
ATOM 861 C CA . ALA A 1 115 ? 5.794 0.632 -6.592 1.00 92.81 115 ALA A CA 1
ATOM 862 C C . ALA A 1 115 ? 6.465 -0.734 -6.758 1.00 92.81 115 ALA A C 1
ATOM 864 O O . ALA A 1 115 ? 7.568 -0.810 -7.293 1.00 92.81 115 ALA A O 1
ATOM 865 N N . GLN A 1 116 ? 5.797 -1.818 -6.357 1.00 91.81 116 GLN A N 1
ATOM 866 C CA . GLN A 1 116 ? 6.323 -3.170 -6.541 1.00 91.81 116 GLN A CA 1
ATOM 867 C C . GLN A 1 116 ? 6.420 -3.541 -8.024 1.00 91.81 116 GLN A C 1
ATOM 869 O O . GLN A 1 116 ? 7.477 -3.965 -8.482 1.00 91.81 116 GLN A O 1
ATOM 874 N N . VAL A 1 117 ? 5.354 -3.335 -8.801 1.00 91.88 117 VAL A N 1
ATOM 875 C CA . VAL A 1 117 ? 5.364 -3.638 -10.242 1.00 91.88 117 VAL A CA 1
ATOM 876 C C . VAL A 1 117 ? 6.405 -2.789 -10.981 1.00 91.88 117 VAL A C 1
ATOM 878 O O . VAL A 1 117 ? 7.168 -3.324 -11.786 1.00 91.88 117 VAL A O 1
ATOM 881 N N . ALA A 1 118 ? 6.487 -1.493 -10.673 1.00 91.69 118 ALA A N 1
ATOM 882 C CA . ALA A 1 118 ? 7.457 -0.575 -11.264 1.00 91.69 118 ALA A CA 1
ATOM 883 C C . ALA A 1 118 ? 8.902 -0.914 -10.866 1.00 91.69 118 ALA A C 1
ATOM 885 O O . ALA A 1 118 ? 9.777 -0.956 -11.726 1.00 91.69 118 ALA A O 1
ATOM 886 N N . GLY A 1 119 ? 9.153 -1.232 -9.591 1.00 89.19 119 GLY A N 1
ATOM 887 C CA . GLY A 1 119 ? 10.475 -1.623 -9.09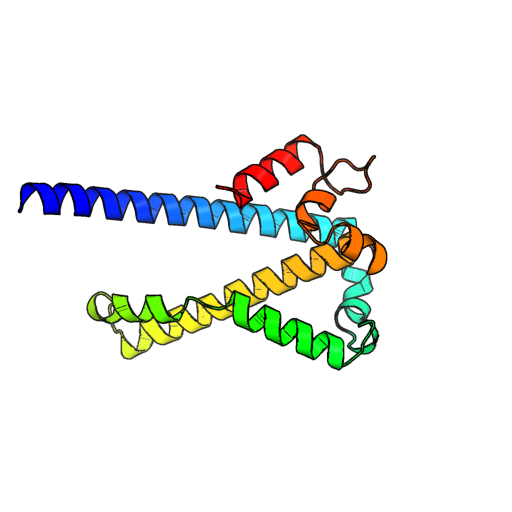4 1.00 89.19 119 GLY A CA 1
ATOM 888 C C . GLY A 1 119 ? 11.004 -2.913 -9.728 1.00 89.19 119 GLY A C 1
ATOM 889 O O . GLY A 1 119 ? 12.202 -3.066 -9.942 1.00 89.19 119 GLY A O 1
ATOM 890 N N . TYR A 1 120 ? 10.114 -3.826 -10.116 1.00 90.56 120 TYR A N 1
ATOM 891 C CA . TYR A 1 120 ? 10.474 -5.011 -10.900 1.00 90.56 120 TYR A CA 1
ATOM 892 C C . TYR A 1 120 ? 10.335 -4.804 -12.416 1.00 90.56 120 TYR A C 1
ATOM 894 O O . TYR A 1 120 ? 10.290 -5.778 -13.168 1.00 90.56 120 TYR A O 1
ATOM 902 N N . HIS A 1 121 ? 10.301 -3.552 -12.882 1.00 88.62 121 HIS A N 1
ATOM 903 C CA . HIS A 1 121 ? 10.284 -3.178 -14.299 1.00 88.62 121 HIS A CA 1
ATOM 904 C C . HIS A 1 121 ? 9.147 -3.845 -15.089 1.00 88.62 121 HIS A C 1
ATOM 906 O O . HIS A 1 121 ? 9.335 -4.277 -16.224 1.00 88.62 121 HIS A O 1
ATOM 912 N N . PHE A 1 122 ? 7.967 -3.972 -14.473 1.00 87.88 122 PHE A N 1
ATOM 913 C CA . PHE A 1 122 ? 6.784 -4.623 -15.053 1.00 87.88 122 PHE A CA 1
ATOM 914 C C . PHE A 1 122 ? 7.005 -6.102 -15.432 1.00 87.88 122 PHE A C 1
ATOM 916 O O . PHE A 1 122 ? 6.201 -6.696 -16.150 1.00 87.88 122 PHE A O 1
ATOM 923 N N . ASN A 1 123 ? 8.063 -6.738 -14.912 1.00 87.75 123 ASN A N 1
ATOM 924 C CA . ASN A 1 123 ? 8.349 -8.149 -15.133 1.00 87.75 123 ASN A CA 1
ATOM 925 C C . ASN A 1 123 ? 7.679 -9.018 -14.059 1.00 87.75 123 ASN A C 1
ATOM 927 O O . ASN A 1 123 ? 8.216 -9.254 -12.973 1.00 87.75 123 ASN A O 1
ATOM 931 N N . LEU A 1 124 ? 6.501 -9.543 -14.396 1.00 84.81 124 LEU A N 1
ATOM 932 C CA . LEU A 1 124 ? 5.692 -10.363 -13.491 1.00 84.81 124 LEU A CA 1
ATOM 933 C C . LEU A 1 124 ? 6.363 -11.684 -13.090 1.00 84.81 124 LEU A C 1
ATOM 935 O O . LEU A 1 124 ? 6.075 -12.209 -12.019 1.00 84.81 124 LEU A O 1
ATOM 939 N N . HIS A 1 125 ? 7.281 -12.215 -13.903 1.00 85.75 125 HIS A N 1
ATOM 940 C CA . HIS A 1 125 ? 8.009 -13.437 -13.560 1.00 85.75 125 HIS A CA 1
ATOM 941 C C . HIS A 1 125 ? 9.007 -13.193 -12.418 1.00 85.75 125 HIS A C 1
ATOM 943 O O . HIS A 1 125 ? 9.099 -13.993 -11.487 1.00 85.75 125 HIS A O 1
ATOM 949 N N . VAL A 1 126 ? 9.729 -12.068 -12.454 1.00 85.56 126 VAL A N 1
ATOM 950 C CA . VAL A 1 126 ? 10.669 -11.681 -11.386 1.00 85.56 126 VAL A CA 1
ATOM 951 C C . VAL A 1 126 ? 9.920 -11.257 -10.123 1.00 85.56 126 VAL A C 1
ATOM 953 O O . VAL A 1 126 ? 10.311 -11.654 -9.024 1.00 85.56 126 VAL A O 1
ATOM 956 N N . LEU A 1 127 ? 8.813 -10.522 -10.273 1.00 86.94 127 LEU A N 1
ATOM 957 C CA . LEU A 1 127 ? 7.928 -10.185 -9.156 1.00 86.94 127 LEU A CA 1
ATOM 958 C C . LEU A 1 127 ? 7.370 -11.454 -8.492 1.00 86.94 127 LEU A C 1
ATOM 960 O O . LEU A 1 127 ? 7.427 -11.583 -7.273 1.00 86.94 127 LEU A O 1
ATOM 964 N N . GLY A 1 128 ? 6.913 -12.427 -9.289 1.00 84.31 128 GLY A N 1
ATOM 965 C CA . GLY A 1 128 ? 6.387 -13.705 -8.804 1.00 84.31 128 GLY A CA 1
ATOM 966 C C . GLY A 1 128 ? 7.406 -14.526 -8.010 1.00 84.31 128 GLY A C 1
ATOM 967 O O . GLY A 1 128 ? 7.055 -15.122 -6.996 1.00 84.31 128 GLY A O 1
ATOM 968 N N . LYS A 1 129 ? 8.691 -14.495 -8.392 1.00 86.12 129 LYS A N 1
ATOM 969 C CA . LYS A 1 129 ? 9.770 -15.126 -7.605 1.00 86.12 129 LYS A CA 1
ATOM 970 C C . LYS A 1 129 ? 9.972 -14.483 -6.230 1.00 86.12 129 LYS A C 1
ATOM 972 O O . LYS A 1 129 ? 10.468 -15.145 -5.326 1.00 86.12 129 LYS A O 1
ATOM 977 N N . ASN A 1 130 ? 9.578 -13.221 -6.069 1.00 84.06 130 ASN A N 1
ATOM 978 C CA . ASN A 1 130 ? 9.680 -12.463 -4.822 1.00 84.06 130 ASN A CA 1
ATOM 979 C C . ASN A 1 130 ? 8.315 -12.260 -4.139 1.00 84.06 130 ASN A C 1
ATOM 981 O O . ASN A 1 130 ? 8.202 -11.418 -3.250 1.00 84.06 130 ASN A O 1
ATOM 985 N N . ALA A 1 131 ? 7.285 -13.028 -4.522 1.00 79.75 131 ALA A N 1
ATOM 986 C CA . ALA A 1 131 ? 5.895 -12.802 -4.116 1.00 79.75 131 ALA A CA 1
ATOM 987 C C . ALA A 1 131 ? 5.650 -12.825 -2.596 1.00 79.75 131 ALA A C 1
ATOM 989 O O . ALA A 1 131 ? 4.669 -12.247 -2.143 1.00 79.75 131 ALA A O 1
ATOM 990 N N . GLY A 1 132 ? 6.529 -13.457 -1.808 1.00 82.94 132 GLY A N 1
ATOM 991 C CA . GLY A 1 132 ? 6.392 -13.501 -0.348 1.00 82.94 132 GLY A CA 1
ATOM 992 C C . GLY A 1 132 ? 6.540 -12.132 0.323 1.00 82.94 132 GLY A C 1
ATOM 993 O O . GLY A 1 132 ? 5.800 -11.827 1.250 1.00 82.94 132 GLY A O 1
ATOM 994 N N . ALA A 1 133 ? 7.471 -11.298 -0.154 1.00 84.25 133 ALA A N 1
ATOM 995 C CA . ALA A 1 133 ? 7.644 -9.931 0.336 1.00 84.25 133 ALA A CA 1
ATOM 996 C C . ALA A 1 133 ? 8.359 -9.044 -0.704 1.00 84.25 133 ALA A C 1
ATOM 998 O O . ALA A 1 133 ? 9.531 -8.687 -0.529 1.00 84.25 133 ALA A O 1
ATOM 999 N N . PRO A 1 134 ? 7.673 -8.658 -1.798 1.00 87.00 134 PRO A N 1
ATOM 1000 C CA . PRO A 1 134 ? 8.307 -7.961 -2.917 1.00 87.00 134 PRO A CA 1
ATOM 1001 C C . PRO A 1 134 ? 8.948 -6.634 -2.504 1.00 87.00 134 PRO A C 1
ATOM 1003 O O . PRO A 1 134 ? 10.041 -6.290 -2.947 1.00 87.00 134 PRO A O 1
ATOM 1006 N N . LEU A 1 135 ? 8.297 -5.902 -1.597 1.00 85.75 135 LEU A N 1
ATOM 1007 C CA . LEU A 1 135 ? 8.807 -4.625 -1.108 1.00 85.75 135 LEU A CA 1
ATOM 1008 C C . LEU A 1 135 ? 10.123 -4.781 -0.322 1.00 85.75 135 LEU A C 1
ATOM 1010 O O . LEU A 1 135 ? 11.001 -3.929 -0.436 1.00 85.75 135 LEU A O 1
ATOM 1014 N N . PHE A 1 136 ? 10.306 -5.883 0.416 1.00 85.88 136 PHE A N 1
ATOM 1015 C CA . PHE A 1 136 ? 11.559 -6.164 1.132 1.00 85.88 136 PHE A CA 1
ATOM 1016 C C . PHE A 1 136 ? 12.691 -6.521 0.169 1.00 85.88 136 PHE A C 1
ATOM 1018 O O . PHE A 1 136 ? 13.835 -6.112 0.380 1.00 85.88 136 PHE A O 1
ATOM 1025 N N . GLY A 1 137 ? 12.373 -7.227 -0.921 1.00 85.31 137 GLY A N 1
ATOM 1026 C CA . GLY A 1 137 ? 13.314 -7.465 -2.016 1.00 85.31 137 GLY A CA 1
ATOM 1027 C C . GLY A 1 137 ? 13.809 -6.152 -2.625 1.00 85.31 137 GLY A C 1
ATOM 1028 O O . GLY A 1 137 ? 15.015 -5.940 -2.756 1.00 85.31 137 GLY A O 1
ATOM 1029 N N . LEU A 1 138 ? 12.888 -5.224 -2.893 1.00 87.56 138 LEU A N 1
ATOM 1030 C CA . LEU A 1 138 ? 13.205 -3.897 -3.428 1.00 87.56 138 LEU A CA 1
ATOM 1031 C C . LEU A 1 138 ? 13.957 -3.005 -2.434 1.00 87.56 138 LEU A C 1
ATOM 1033 O O . LEU A 1 138 ? 14.702 -2.124 -2.857 1.00 87.56 138 LEU A O 1
ATOM 1037 N N . ALA A 1 139 ? 13.811 -3.226 -1.127 1.00 86.06 139 ALA A N 1
ATOM 1038 C CA . ALA A 1 139 ? 14.553 -2.494 -0.099 1.00 86.06 139 ALA A CA 1
ATOM 1039 C C . ALA A 1 139 ? 16.034 -2.903 0.000 1.00 86.06 139 ALA A C 1
ATOM 1041 O O . ALA A 1 139 ? 16.814 -2.232 0.678 1.00 86.06 139 ALA A O 1
ATOM 1042 N N . GLY A 1 140 ? 16.441 -3.984 -0.673 1.00 83.38 140 GLY A N 1
ATOM 1043 C CA . GLY A 1 140 ? 17.824 -4.448 -0.715 1.00 83.38 140 GLY A CA 1
ATOM 1044 C C . GLY A 1 140 ? 18.807 -3.479 -1.398 1.00 83.38 140 GLY A C 1
ATOM 1045 O O . GLY A 1 140 ? 18.406 -2.475 -1.994 1.00 83.38 140 GLY A O 1
ATOM 1046 N N . PRO A 1 141 ? 20.118 -3.774 -1.315 1.00 80.69 141 PRO A N 1
ATOM 1047 C CA . PRO A 1 141 ? 21.152 -2.996 -1.991 1.00 80.69 141 PRO A CA 1
ATOM 1048 C C . PRO A 1 141 ? 21.021 -3.073 -3.519 1.00 80.69 141 PRO A C 1
ATOM 1050 O O . PRO A 1 141 ? 20.553 -4.073 -4.067 1.00 80.69 141 PRO A O 1
ATOM 1053 N N . THR A 1 142 ? 21.514 -2.047 -4.215 1.00 78.56 142 THR A N 1
ATOM 1054 C CA . THR A 1 142 ? 21.539 -1.982 -5.690 1.00 78.56 142 THR A CA 1
ATOM 1055 C C . THR A 1 142 ? 22.289 -3.145 -6.335 1.00 78.56 142 THR A C 1
ATOM 1057 O O . THR A 1 142 ? 21.895 -3.600 -7.405 1.00 78.56 142 THR A O 1
ATOM 1060 N N . SER A 1 143 ? 23.302 -3.701 -5.663 1.00 73.00 143 SER A N 1
ATOM 1061 C CA . SER A 1 143 ? 24.012 -4.910 -6.109 1.00 73.00 143 SER A CA 1
ATOM 1062 C C . SER A 1 143 ? 23.126 -6.161 -6.185 1.00 73.00 143 SER A C 1
ATOM 1064 O O . SER A 1 143 ? 23.453 -7.090 -6.917 1.00 73.00 143 SER A O 1
ATOM 1066 N N . ALA A 1 144 ? 22.007 -6.184 -5.458 1.00 72.88 144 ALA A N 1
ATOM 1067 C CA . ALA A 1 144 ? 21.011 -7.253 -5.478 1.00 72.88 144 ALA A CA 1
ATOM 1068 C C . ALA A 1 144 ? 19.759 -6.888 -6.304 1.00 72.88 144 ALA A C 1
ATOM 1070 O O . ALA A 1 144 ? 18.760 -7.600 -6.242 1.00 72.88 144 ALA A O 1
ATOM 1071 N N .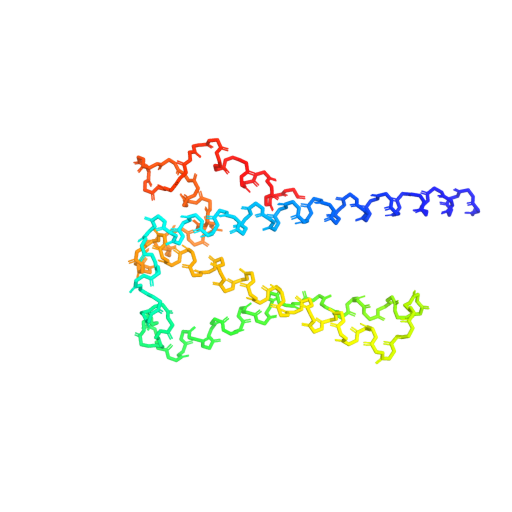 GLY A 1 145 ? 19.792 -5.776 -7.051 1.00 71.81 145 GLY A N 1
ATOM 1072 C CA . GLY A 1 145 ? 18.650 -5.278 -7.827 1.00 71.81 145 GLY A CA 1
ATOM 1073 C C . GLY A 1 145 ? 17.620 -4.482 -7.015 1.00 71.81 145 GLY A C 1
ATOM 1074 O O . GLY A 1 145 ? 16.513 -4.265 -7.499 1.00 71.81 145 GLY A O 1
ATOM 1075 N N . GLY A 1 146 ? 17.959 -4.059 -5.791 1.00 81.94 146 GLY A N 1
ATOM 1076 C CA . GLY A 1 146 ? 17.112 -3.198 -4.963 1.00 81.94 146 GLY A CA 1
ATOM 1077 C C . GLY A 1 146 ? 17.377 -1.697 -5.153 1.00 81.94 146 GLY A C 1
ATOM 1078 O O . GLY A 1 146 ? 18.305 -1.279 -5.842 1.00 81.94 146 GLY A O 1
ATOM 1079 N N . TYR A 1 147 ? 16.560 -0.862 -4.514 1.00 83.44 147 TYR A N 1
ATOM 1080 C CA . TYR A 1 147 ? 16.566 0.604 -4.635 1.00 83.44 147 TYR A CA 1
ATOM 1081 C C . TYR A 1 147 ? 17.128 1.327 -3.400 1.00 83.44 147 TYR A C 1
ATOM 1083 O O . TYR A 1 147 ? 17.150 2.568 -3.352 1.00 83.44 147 TYR A O 1
ATOM 1091 N N . ALA A 1 148 ? 17.568 0.561 -2.401 1.00 84.06 148 ALA A N 1
ATOM 1092 C CA . ALA A 1 148 ? 17.930 1.042 -1.076 1.00 84.06 148 ALA A CA 1
ATOM 1093 C C . ALA A 1 148 ? 19.250 0.398 -0.594 1.00 84.06 148 ALA A C 1
ATOM 1095 O O . ALA A 1 148 ? 20.185 0.231 -1.375 1.00 84.06 148 ALA A O 1
ATOM 1096 N N . SER A 1 149 ? 19.385 0.130 0.704 1.00 81.12 149 SER A N 1
ATOM 1097 C CA . SER A 1 149 ? 20.575 -0.439 1.335 1.00 81.12 149 SER A CA 1
ATOM 1098 C C . SER A 1 149 ? 20.178 -1.567 2.286 1.00 81.12 149 SER A C 1
ATOM 1100 O O . SER A 1 149 ? 19.028 -1.659 2.711 1.00 81.12 149 SER A O 1
ATOM 1102 N N . VAL A 1 150 ? 21.141 -2.405 2.684 1.00 79.25 150 VAL A N 1
ATOM 1103 C CA . VAL A 1 150 ? 20.904 -3.497 3.650 1.00 79.25 150 VAL A CA 1
ATOM 1104 C C . VAL A 1 150 ? 20.290 -2.975 4.959 1.00 79.25 150 VAL A C 1
ATOM 1106 O O . VAL A 1 150 ? 19.431 -3.629 5.544 1.00 79.25 150 VAL A O 1
ATOM 1109 N N . TRP A 1 151 ? 20.685 -1.775 5.392 1.00 77.44 151 TRP A N 1
ATOM 1110 C CA . TRP A 1 151 ? 20.127 -1.125 6.578 1.00 77.44 151 TRP A CA 1
ATOM 1111 C C . TRP A 1 151 ? 18.674 -0.692 6.391 1.00 77.44 151 TRP A C 1
ATOM 1113 O O . TRP A 1 151 ? 17.858 -0.918 7.280 1.00 77.44 151 TRP A O 1
ATOM 1123 N N . ILE A 1 152 ? 18.335 -0.126 5.231 1.00 78.06 152 ILE A N 1
ATOM 1124 C CA . ILE A 1 152 ? 16.958 0.274 4.918 1.00 78.06 152 ILE A CA 1
ATOM 1125 C C . ILE A 1 152 ? 16.055 -0.956 4.839 1.00 78.06 152 ILE A C 1
ATOM 1127 O O . ILE A 1 152 ? 14.961 -0.934 5.390 1.00 78.06 152 ILE A O 1
ATOM 1131 N N . ARG A 1 153 ? 16.526 -2.055 4.238 1.00 79.94 153 ARG A N 1
ATOM 1132 C CA . ARG A 1 153 ? 15.796 -3.327 4.237 1.00 79.94 153 ARG A CA 1
ATOM 1133 C C . ARG A 1 153 ? 15.460 -3.801 5.649 1.00 79.94 153 ARG A C 1
ATOM 1135 O O . ARG A 1 153 ? 14.301 -4.084 5.916 1.00 79.94 153 ARG A O 1
ATOM 1142 N N . ARG A 1 154 ? 16.445 -3.838 6.552 1.00 83.00 154 ARG A N 1
ATOM 1143 C CA . ARG A 1 154 ? 16.226 -4.248 7.951 1.00 83.00 154 ARG A CA 1
ATOM 1144 C C . ARG A 1 154 ? 15.258 -3.328 8.685 1.00 83.00 154 ARG A C 1
ATOM 1146 O O . ARG A 1 154 ? 14.466 -3.805 9.485 1.00 83.00 154 ARG A O 1
ATOM 1153 N N . LEU A 1 155 ? 15.319 -2.024 8.414 1.00 80.94 155 LEU A N 1
ATOM 1154 C CA . LEU A 1 155 ? 14.380 -1.057 8.976 1.00 80.94 155 LEU A CA 1
ATOM 1155 C C . LEU A 1 155 ? 12.959 -1.357 8.496 1.00 80.94 155 LEU A C 1
ATOM 1157 O O . LEU A 1 155 ? 12.064 -1.483 9.321 1.00 80.94 155 LEU A O 1
ATOM 1161 N N . VAL A 1 156 ? 12.756 -1.517 7.186 1.00 79.75 156 VAL A N 1
ATOM 1162 C CA . VAL A 1 156 ? 11.439 -1.824 6.609 1.00 79.75 156 VAL A CA 1
ATOM 1163 C C . VAL A 1 156 ? 10.908 -3.166 7.124 1.00 79.75 156 VAL A C 1
ATOM 1165 O O . VAL A 1 156 ? 9.738 -3.249 7.473 1.00 79.75 156 VAL A O 1
ATOM 1168 N N . GLU A 1 157 ? 11.755 -4.192 7.234 1.00 82.56 157 GLU A N 1
ATOM 1169 C CA . GLU A 1 157 ? 11.383 -5.485 7.826 1.00 82.56 157 GLU A CA 1
ATOM 1170 C C . GLU A 1 157 ? 10.947 -5.325 9.290 1.00 82.56 157 GLU A C 1
ATOM 1172 O O . GLU A 1 157 ? 9.875 -5.791 9.659 1.00 82.56 157 GLU A O 1
ATOM 1177 N N . LEU A 1 158 ? 11.726 -4.619 10.114 1.00 83.50 158 LEU A N 1
ATOM 1178 C CA . LEU A 1 158 ? 11.405 -4.388 11.525 1.00 83.50 158 LEU A CA 1
ATOM 1179 C C . LEU A 1 158 ? 10.099 -3.609 11.689 1.00 83.50 158 LEU A C 1
ATOM 1181 O O . LEU A 1 158 ? 9.276 -3.953 12.524 1.00 83.50 158 LEU A O 1
ATOM 1185 N N . VAL A 1 159 ? 9.909 -2.575 10.879 1.00 80.88 159 VAL A N 1
ATOM 1186 C CA . VAL A 1 159 ? 8.737 -1.701 10.933 1.00 80.88 159 VAL A CA 1
ATOM 1187 C C . VAL A 1 159 ? 7.465 -2.412 10.468 1.00 80.88 159 VAL A C 1
ATOM 1189 O O . VAL A 1 159 ? 6.393 -2.109 10.963 1.00 80.88 159 VAL A O 1
ATOM 1192 N N . VAL A 1 160 ? 7.560 -3.354 9.528 1.00 75.94 160 VAL A N 1
ATOM 1193 C CA . VAL A 1 160 ? 6.387 -4.095 9.033 1.00 75.94 160 VAL A CA 1
ATOM 1194 C C . VAL A 1 160 ? 6.064 -5.323 9.894 1.00 75.94 160 VAL A C 1
ATOM 1196 O O . VAL A 1 160 ? 4.925 -5.781 9.887 1.00 75.94 160 VAL A O 1
ATOM 1199 N N . VAL A 1 161 ? 7.050 -5.879 10.605 1.00 75.81 161 VAL A N 1
ATOM 1200 C CA . VAL A 1 161 ? 6.872 -7.067 11.461 1.00 75.81 161 VAL A CA 1
ATOM 1201 C C . VAL A 1 161 ? 6.432 -6.711 12.889 1.00 75.81 161 VAL A C 1
ATOM 1203 O O . VAL A 1 161 ? 5.815 -7.555 13.541 1.00 75.81 161 VAL A O 1
ATOM 1206 N N . LEU A 1 162 ? 6.752 -5.506 13.378 1.00 58.94 162 LEU A N 1
ATOM 1207 C CA . LEU A 1 162 ? 6.288 -4.977 14.672 1.00 58.94 162 LEU A CA 1
ATOM 1208 C C . LEU A 1 162 ? 4.853 -4.443 14.600 1.00 58.94 162 LEU A C 1
ATOM 1210 O O . LEU A 1 162 ? 4.142 -4.616 15.616 1.00 58.94 162 LEU A O 1
#

pLDDT: mean 84.45, std 6.06, range [58.94, 94.31]